Protein AF-A0A2G9P552-F1 (afdb_monomer)

InterPro domains:
  IPR001737 Ribosomal RNA adenine methyltransferase KsgA/Erm [PTHR11727] (7-112)
  IPR023165 rRNA adenine dimethylase-like, C-terminal [G3DSA:1.10.8.100] (38-127)
  IPR029063 S-adenosyl-L-methionine-dependent methyltransferase superfamily [SSF53335] (21-120)

Solvent-accessible surface area (backbone atoms only — not comparable to full-atom values): 8942 Å² total; per-residue (Å²): 136,79,80,88,62,45,63,40,82,76,49,71,58,78,79,85,58,93,84,58,96,66,80,44,73,46,68,50,74,48,86,62,96,68,70,86,50,95,61,60,66,70,56,50,49,50,54,53,52,31,22,48,71,38,59,93,41,38,24,50,69,14,45,27,52,55,42,63,81,92,51,17,72,58,55,39,53,50,31,31,59,68,26,72,46,70,64,73,43,32,40,83,72,58,48,70,65,49,53,30,33,39,44,52,32,48,46,65,46,32,78,76,40,61,63,50,70,74,52,52,55,68,56,57,54,49,55,50,50,45,73,76,40,70,87,71,73,72,89,81,84,85,87,86,79,88,134

Structure (mmCIF, N/CA/C/O backbone):
data_AF-A0A2G9P552-F1
#
_entry.id   AF-A0A2G9P552-F1
#
loop_
_atom_site.group_PDB
_atom_site.id
_atom_site.type_symbol
_atom_site.label_atom_id
_atom_site.label_alt_id
_atom_site.label_comp_id
_atom_site.label_asym_id
_atom_site.label_entity_id
_atom_site.label_seq_id
_atom_site.pdbx_PDB_ins_code
_atom_site.Cartn_x
_atom_site.Cartn_y
_atom_site.Cartn_z
_atom_site.occupancy
_atom_site.B_iso_or_equiv
_atom_site.auth_seq_id
_atom_site.auth_comp_id
_atom_site.auth_asym_id
_atom_site.auth_atom_id
_atom_site.pdbx_PDB_model_num
ATOM 1 N N . MET A 1 1 ? 10.946 -18.567 -22.896 1.00 37.31 1 MET A N 1
ATOM 2 C CA . MET A 1 1 ? 11.625 -17.256 -22.834 1.00 37.31 1 MET A CA 1
ATOM 3 C C . MET A 1 1 ? 10.674 -16.313 -22.133 1.00 37.31 1 MET A C 1
ATOM 5 O O . MET A 1 1 ? 9.595 -16.072 -22.654 1.00 37.31 1 MET A O 1
ATOM 9 N N . GLU A 1 2 ? 11.000 -15.913 -20.911 1.00 41.00 2 GLU A N 1
ATOM 10 C CA . GLU A 1 2 ? 10.077 -15.204 -20.024 1.00 41.00 2 GLU A CA 1
ATOM 11 C C . GLU A 1 2 ? 10.368 -13.699 -20.089 1.00 41.00 2 GLU A C 1
ATOM 13 O O . GLU A 1 2 ? 11.463 -13.256 -19.744 1.00 41.00 2 GLU A O 1
ATOM 18 N N . ASN A 1 3 ? 9.414 -12.907 -20.590 1.00 44.31 3 ASN A N 1
ATOM 19 C CA . ASN A 1 3 ? 9.564 -11.454 -20.696 1.00 44.31 3 ASN A CA 1
ATOM 20 C C . ASN A 1 3 ? 9.470 -10.814 -19.299 1.00 44.31 3 ASN A C 1
ATOM 22 O O . ASN A 1 3 ? 8.410 -10.351 -18.882 1.00 44.31 3 ASN A O 1
ATOM 26 N N . SER A 1 4 ? 10.594 -10.754 -18.580 1.00 55.94 4 SER A N 1
ATOM 27 C CA . SER A 1 4 ? 10.681 -10.230 -17.203 1.00 55.94 4 SER A CA 1
ATOM 28 C C . SER A 1 4 ? 10.296 -8.751 -17.033 1.00 55.94 4 SER A C 1
ATOM 30 O O . SER A 1 4 ? 10.104 -8.286 -15.903 1.00 55.94 4 SER A O 1
ATOM 32 N N . HIS A 1 5 ? 10.163 -7.997 -18.129 1.00 61.09 5 HIS A N 1
ATOM 33 C CA . HIS A 1 5 ? 9.914 -6.556 -18.123 1.00 61.09 5 HIS A CA 1
ATOM 34 C C . HIS A 1 5 ? 8.592 -6.209 -18.818 1.00 61.09 5 HIS A C 1
ATOM 36 O O . HIS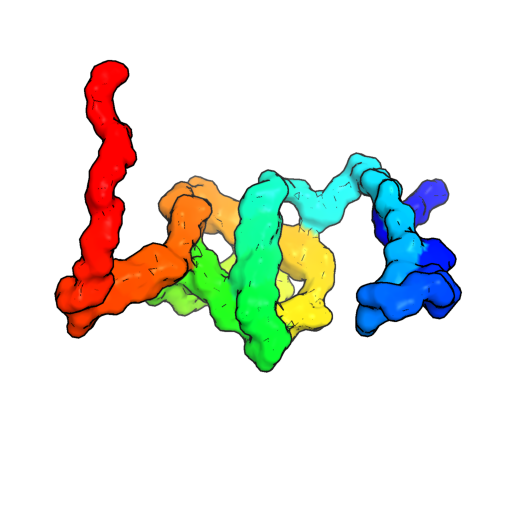 A 1 5 ? 8.545 -5.998 -20.023 1.00 61.09 5 HIS A O 1
ATOM 42 N N . SER A 1 6 ? 7.521 -6.092 -18.029 1.00 80.12 6 SER A N 1
ATOM 43 C CA . SER A 1 6 ? 6.210 -5.588 -18.478 1.00 80.12 6 SER A CA 1
ATOM 44 C C . SER A 1 6 ? 6.171 -4.079 -18.723 1.00 80.12 6 SER A C 1
ATOM 46 O O . SER A 1 6 ? 5.195 -3.562 -19.256 1.00 80.12 6 SER A O 1
ATOM 48 N N . VAL A 1 7 ? 7.204 -3.364 -18.276 1.00 88.12 7 VAL A N 1
ATOM 49 C CA . VAL A 1 7 ? 7.387 -1.924 -18.457 1.00 88.12 7 VAL A CA 1
ATOM 50 C C . VAL A 1 7 ? 8.827 -1.714 -18.898 1.00 88.12 7 VAL A C 1
ATOM 52 O O . VAL A 1 7 ? 9.748 -2.155 -18.207 1.00 88.12 7 VAL A O 1
ATOM 55 N N . GLN A 1 8 ? 9.019 -1.067 -20.041 1.00 89.62 8 GLN A N 1
ATOM 56 C CA . GLN A 1 8 ? 10.330 -0.796 -20.623 1.00 89.62 8 GLN A CA 1
ATOM 57 C C . GLN A 1 8 ? 10.418 0.677 -21.017 1.00 89.62 8 GLN A C 1
ATOM 59 O O . GLN A 1 8 ? 9.664 1.152 -21.863 1.00 89.62 8 GLN A O 1
ATOM 64 N N . TYR A 1 9 ? 11.351 1.405 -20.408 1.00 90.81 9 TYR A N 1
ATOM 65 C CA . TYR A 1 9 ? 11.755 2.721 -20.894 1.00 90.81 9 TYR A CA 1
ATOM 66 C C . TYR A 1 9 ? 12.484 2.550 -22.233 1.00 90.81 9 TYR A C 1
ATOM 68 O O . TYR A 1 9 ? 13.389 1.721 -22.331 1.00 90.81 9 TYR A O 1
ATOM 76 N N . GLN A 1 10 ? 12.076 3.308 -23.251 1.00 89.38 10 GLN A N 1
ATOM 77 C CA . GLN A 1 10 ? 12.648 3.232 -24.598 1.00 89.38 10 GLN A CA 1
ATOM 78 C C . GLN A 1 10 ? 13.605 4.394 -24.875 1.00 89.38 10 GLN A C 1
ATOM 80 O O . GLN A 1 10 ? 14.733 4.168 -25.305 1.00 89.38 10 GLN A O 1
ATOM 85 N N . ALA A 1 11 ? 13.167 5.631 -24.624 1.00 88.44 11 ALA A N 1
ATOM 86 C CA . ALA A 1 11 ? 13.954 6.842 -24.850 1.00 88.44 11 ALA A CA 1
ATOM 87 C C . ALA A 1 11 ? 13.381 8.032 -24.067 1.00 88.44 11 ALA A C 1
ATOM 89 O O . ALA A 1 11 ? 12.188 8.056 -23.762 1.00 88.44 11 ALA A O 1
ATOM 90 N N . THR A 1 12 ? 14.206 9.052 -23.830 1.00 89.00 12 THR A N 1
ATOM 91 C CA . THR A 1 12 ? 13.756 10.401 -23.465 1.00 89.00 12 THR A CA 1
ATOM 92 C C . THR A 1 12 ? 13.896 11.299 -24.688 1.00 89.00 12 THR A C 1
ATOM 94 O O . THR A 1 12 ? 14.924 11.291 -25.365 1.00 89.00 12 THR A O 1
ATOM 97 N N . ILE A 1 13 ? 12.852 12.070 -24.968 1.00 85.88 13 ILE A N 1
ATOM 98 C CA . ILE A 1 13 ? 12.797 13.082 -26.015 1.00 85.88 13 ILE A CA 1
ATOM 99 C C . ILE A 1 13 ? 13.109 14.429 -25.352 1.00 85.88 13 ILE A C 1
ATOM 101 O O . ILE A 1 13 ? 12.229 15.045 -24.753 1.00 85.88 13 ILE A O 1
ATOM 105 N N . SER A 1 14 ? 14.364 14.871 -25.458 1.00 71.94 14 SER A N 1
ATOM 106 C CA . SER A 1 14 ? 14.843 16.147 -24.888 1.00 71.94 14 SER A CA 1
ATOM 107 C C . SER A 1 14 ? 14.995 17.275 -25.924 1.00 71.94 14 SER A C 1
ATOM 109 O O . SER A 1 14 ? 15.534 18.333 -25.607 1.00 71.94 14 SER A O 1
ATOM 111 N N . GLU A 1 15 ? 14.552 17.094 -27.176 1.00 65.56 15 GLU A N 1
ATOM 112 C CA . GLU A 1 15 ? 14.709 18.128 -28.210 1.00 65.56 15 GLU A CA 1
ATOM 113 C C . GLU A 1 15 ? 13.503 19.077 -28.348 1.00 65.56 15 GLU A C 1
ATOM 115 O O . GLU A 1 15 ? 12.423 18.706 -28.801 1.00 65.56 15 GLU A O 1
ATOM 120 N N . LYS A 1 16 ? 13.776 20.361 -28.079 1.00 56.56 16 LYS A N 1
ATOM 121 C CA . LYS A 1 16 ? 13.186 21.539 -28.749 1.00 56.56 16 LYS A CA 1
ATOM 122 C C . LYS A 1 16 ? 11.665 21.747 -28.663 1.00 56.56 16 LYS A C 1
ATOM 124 O O . LYS A 1 16 ? 11.103 22.412 -29.531 1.00 56.56 16 LYS A O 1
ATOM 129 N N . ASN A 1 17 ? 10.999 21.327 -27.588 1.00 53.25 17 ASN A N 1
ATOM 130 C CA . ASN A 1 17 ? 9.696 21.912 -27.251 1.00 53.25 17 ASN A CA 1
ATOM 131 C C . ASN A 1 17 ? 9.887 23.144 -26.348 1.00 53.25 17 ASN A C 1
ATOM 133 O O . ASN A 1 17 ? 9.957 23.023 -25.128 1.00 53.25 17 ASN A O 1
ATOM 137 N N . SER A 1 18 ? 9.968 24.335 -26.950 1.00 58.81 18 SER A N 1
ATOM 138 C CA . SER A 1 18 ? 10.250 25.621 -26.279 1.00 58.81 18 SER A CA 1
ATOM 139 C C . SER A 1 18 ? 9.229 26.060 -25.218 1.00 58.81 18 SER A C 1
ATOM 141 O O . SER A 1 18 ? 9.406 27.110 -24.603 1.00 58.81 18 SER A O 1
ATOM 143 N N . HIS A 1 19 ? 8.163 25.284 -25.004 1.00 72.88 19 HIS A N 1
ATOM 144 C CA . HIS A 1 19 ? 7.086 25.578 -24.057 1.00 72.88 19 HIS A CA 1
ATOM 145 C C . HIS A 1 19 ? 6.979 24.573 -22.900 1.00 72.88 19 HIS A C 1
ATOM 147 O O . HIS A 1 19 ? 6.220 24.821 -21.963 1.00 72.88 19 HIS A O 1
ATOM 153 N N . LEU A 1 20 ? 7.721 23.458 -22.927 1.00 77.88 20 LEU A N 1
ATOM 154 C CA . LEU A 1 20 ? 7.700 22.459 -21.855 1.00 77.88 20 LEU A CA 1
ATOM 155 C C . LEU A 1 20 ? 8.891 22.651 -20.910 1.00 77.88 20 LEU A C 1
ATOM 157 O O . LEU A 1 20 ? 10.041 22.643 -21.330 1.00 77.88 20 LEU A O 1
ATOM 161 N N . GLN A 1 21 ? 8.608 22.776 -19.612 1.00 86.25 21 GLN A N 1
ATOM 162 C CA . GLN A 1 21 ? 9.624 22.876 -18.551 1.00 86.25 21 GLN A CA 1
ATOM 163 C C . GLN A 1 21 ? 10.110 21.499 -18.049 1.00 86.25 21 GLN A C 1
ATOM 165 O O . GLN A 1 21 ? 10.714 21.411 -16.982 1.00 86.25 21 GLN A O 1
ATOM 170 N N . VAL A 1 22 ? 9.795 20.415 -18.768 1.00 87.75 22 VAL A N 1
ATOM 171 C CA . VAL A 1 22 ? 10.060 19.023 -18.369 1.00 87.75 22 VAL A CA 1
ATOM 172 C C . VAL A 1 22 ? 10.432 18.160 -19.577 1.00 87.75 22 VAL A C 1
ATOM 174 O O . VAL A 1 22 ? 9.889 18.350 -20.666 1.00 87.75 22 VAL A O 1
ATOM 177 N N . ASP A 1 23 ? 11.315 17.185 -19.362 1.00 88.62 23 ASP A N 1
ATOM 178 C CA . ASP A 1 23 ? 11.618 16.121 -20.325 1.00 88.62 23 ASP A CA 1
ATOM 179 C C . ASP A 1 23 ? 10.440 15.146 -20.505 1.00 88.62 23 ASP A C 1
ATOM 181 O O . ASP A 1 23 ? 9.640 14.927 -19.590 1.00 88.62 23 ASP A O 1
ATOM 185 N N . VAL A 1 24 ? 10.362 14.501 -21.675 1.00 88.94 24 VAL A N 1
ATOM 186 C CA . VAL A 1 24 ? 9.323 13.509 -22.005 1.00 88.94 24 VAL A CA 1
ATOM 187 C C . VAL A 1 24 ? 9.950 12.134 -22.224 1.00 88.94 24 VAL A C 1
ATOM 189 O O . VAL A 1 24 ? 10.827 11.986 -23.068 1.00 88.94 24 VAL A O 1
ATOM 192 N N . ALA A 1 25 ? 9.471 11.106 -21.519 1.00 91.50 25 ALA A N 1
ATOM 193 C CA . ALA A 1 25 ? 9.931 9.725 -21.684 1.00 91.50 25 ALA A CA 1
ATOM 194 C C . ALA A 1 25 ? 8.922 8.865 -22.463 1.00 91.50 25 ALA A C 1
ATOM 196 O O . ALA A 1 25 ? 7.730 8.851 -22.153 1.00 91.50 25 ALA A O 1
ATOM 197 N N . VAL A 1 26 ? 9.415 8.088 -23.428 1.00 93.38 26 VAL A N 1
ATOM 198 C CA . VAL A 1 26 ? 8.666 7.034 -24.121 1.00 93.38 26 VAL A CA 1
ATOM 199 C C . VAL A 1 26 ? 8.824 5.730 -23.341 1.00 93.38 26 VAL A C 1
ATOM 201 O O . VAL A 1 26 ? 9.940 5.252 -23.120 1.00 93.38 26 VAL A O 1
ATOM 204 N N . VAL A 1 27 ? 7.699 5.146 -22.926 1.00 95.12 27 VAL A N 1
ATOM 205 C CA . VAL A 1 27 ? 7.650 3.907 -22.140 1.00 95.12 27 VAL A CA 1
ATOM 206 C C . VAL A 1 27 ? 6.694 2.924 -22.806 1.00 95.12 27 VAL A C 1
ATOM 208 O O . VAL A 1 27 ? 5.533 3.247 -23.051 1.00 95.12 27 VAL A O 1
ATOM 211 N N . HIS A 1 28 ? 7.176 1.715 -23.078 1.00 94.56 28 HIS A N 1
ATOM 212 C CA . HIS A 1 28 ? 6.373 0.619 -23.603 1.00 94.56 28 HIS A CA 1
ATOM 213 C C . HIS A 1 28 ? 5.849 -0.259 -22.465 1.00 94.56 28 HIS A C 1
ATOM 215 O O . HIS A 1 28 ? 6.586 -0.597 -21.534 1.00 94.56 28 HIS A O 1
ATOM 221 N N . PHE A 1 29 ? 4.579 -0.648 -22.561 1.00 94.50 29 PHE A N 1
ATOM 222 C CA . PHE A 1 29 ? 3.904 -1.512 -21.600 1.00 94.50 29 PHE A CA 1
ATOM 223 C C . PHE A 1 29 ? 3.432 -2.780 -22.309 1.00 94.50 29 PHE A C 1
ATOM 225 O O . PHE A 1 29 ? 2.568 -2.722 -23.182 1.00 94.50 29 PHE A O 1
ATOM 232 N N . THR A 1 30 ? 3.971 -3.928 -21.908 1.00 94.50 30 THR A N 1
ATOM 233 C CA . THR A 1 30 ? 3.495 -5.244 -22.348 1.00 94.50 30 THR A CA 1
ATOM 234 C C . THR A 1 30 ? 2.729 -5.881 -21.187 1.00 94.50 30 THR A C 1
ATOM 236 O O . THR A 1 30 ? 3.330 -6.108 -20.131 1.00 94.50 30 THR A O 1
ATOM 239 N N . PRO A 1 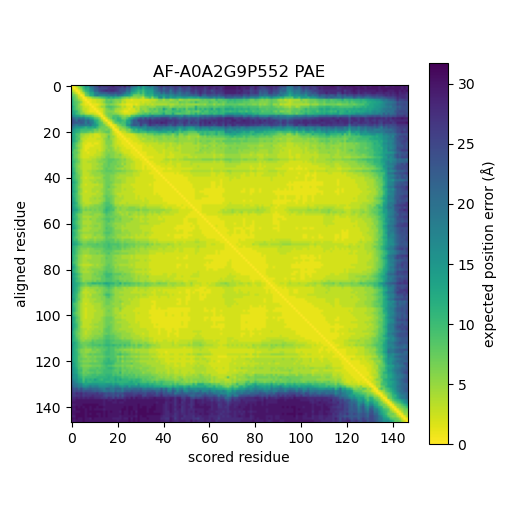31 ? 1.420 -6.166 -21.329 1.00 93.56 31 PRO A N 1
ATOM 240 C CA . PRO A 1 31 ? 0.663 -6.880 -20.307 1.00 93.56 31 PRO A CA 1
ATOM 241 C C . PRO A 1 31 ? 1.331 -8.210 -19.945 1.00 93.56 31 PRO A C 1
ATOM 243 O O . PRO A 1 31 ? 1.792 -8.945 -20.818 1.00 93.56 31 PRO A O 1
ATOM 246 N N . LEU A 1 32 ? 1.389 -8.521 -18.650 1.00 91.62 32 LEU A N 1
ATOM 247 C CA . LEU A 1 32 ? 1.870 -9.821 -18.187 1.00 91.62 32 LEU A CA 1
ATOM 248 C C . LEU A 1 32 ? 0.819 -10.898 -18.461 1.00 91.62 32 LEU A C 1
ATOM 250 O O . LEU A 1 32 ? -0.370 -10.653 -18.275 1.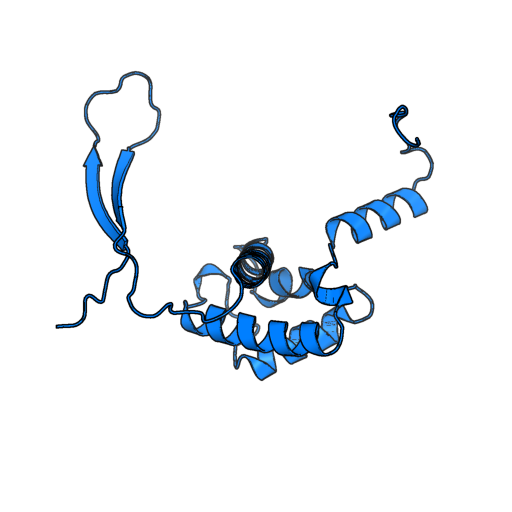00 91.62 32 LEU A O 1
ATOM 254 N N . ILE A 1 33 ? 1.275 -12.103 -18.813 1.00 92.81 33 ILE A N 1
ATOM 255 C CA . ILE A 1 33 ? 0.410 -13.286 -18.948 1.00 92.81 33 ILE A CA 1
ATOM 256 C C . ILE A 1 33 ? -0.233 -13.632 -17.595 1.00 92.81 33 ILE A C 1
ATOM 258 O O . ILE A 1 33 ? -1.425 -13.916 -17.538 1.00 92.81 33 ILE A O 1
ATOM 262 N N . GLN A 1 34 ? 0.539 -13.547 -16.504 1.00 92.38 34 GLN A N 1
ATOM 263 C CA . GLN A 1 34 ? 0.048 -13.679 -15.131 1.00 92.38 34 GLN A CA 1
ATOM 264 C C . GLN A 1 34 ? 0.335 -12.386 -14.343 1.00 92.38 34 GLN A C 1
ATOM 266 O O . GLN A 1 34 ? 1.479 -11.914 -14.335 1.00 92.38 34 GLN A O 1
ATOM 271 N N . PRO A 1 35 ? -0.663 -11.774 -13.679 1.00 93.88 35 PRO A N 1
ATOM 272 C CA . PRO A 1 35 ? -0.446 -10.577 -12.877 1.00 93.88 35 PRO A CA 1
ATOM 273 C C . PRO A 1 35 ? 0.374 -10.896 -11.620 1.00 93.88 35 PRO A C 1
ATOM 275 O O . PRO A 1 35 ? 0.194 -11.921 -10.974 1.00 93.88 35 PRO A O 1
ATOM 278 N N . LYS A 1 36 ? 1.250 -9.971 -11.207 1.00 94.38 36 LYS A N 1
ATOM 279 C CA . LYS A 1 36 ? 2.074 -10.134 -9.988 1.00 94.38 36 LYS A CA 1
ATOM 280 C C . LYS A 1 36 ? 1.270 -10.040 -8.681 1.00 94.38 36 LYS A C 1
ATOM 282 O O . LYS A 1 36 ? 1.797 -10.374 -7.622 1.00 94.38 36 LYS A O 1
ATOM 287 N N . ILE A 1 37 ? 0.032 -9.545 -8.751 1.00 96.19 37 ILE A N 1
ATOM 288 C CA . ILE A 1 37 ? -0.907 -9.421 -7.633 1.00 96.19 37 ILE A CA 1
ATOM 289 C C . ILE A 1 37 ? -2.286 -9.871 -8.124 1.00 96.19 37 ILE A C 1
ATOM 291 O O . ILE A 1 37 ? -2.912 -9.183 -8.927 1.00 96.19 37 ILE A O 1
ATOM 295 N N . GLU A 1 38 ? -2.757 -11.013 -7.633 1.00 95.62 38 GLU A N 1
ATOM 296 C CA . GLU A 1 38 ? -4.059 -11.602 -7.976 1.00 95.62 38 GLU A CA 1
ATOM 297 C C . GLU A 1 38 ? -5.146 -11.097 -7.011 1.00 95.62 38 GLU A C 1
ATOM 299 O O . GLU A 1 38 ? -5.733 -11.847 -6.237 1.00 95.62 38 GLU A O 1
ATOM 304 N N . GLN A 1 39 ? -5.372 -9.780 -7.008 1.00 97.06 39 GLN A N 1
ATOM 305 C CA . GLN A 1 39 ? -6.397 -9.118 -6.191 1.00 97.06 39 GLN A CA 1
ATOM 306 C C . GLN A 1 39 ? -7.163 -8.074 -7.020 1.00 97.06 39 GLN A C 1
ATOM 308 O O . GLN A 1 39 ? -6.609 -7.543 -7.987 1.00 97.06 39 GLN A O 1
ATOM 313 N N . PRO A 1 40 ? -8.418 -7.732 -6.660 1.00 97.00 40 PRO A N 1
ATOM 314 C CA . PRO A 1 40 ? -9.194 -6.723 -7.376 1.00 97.00 40 PRO A CA 1
ATOM 315 C C . PRO A 1 40 ? -8.448 -5.388 -7.456 1.00 97.00 40 PRO A C 1
ATOM 317 O O . PRO A 1 40 ? -7.950 -4.898 -6.441 1.00 97.00 40 PRO A O 1
ATOM 320 N N . PHE A 1 41 ? -8.418 -4.759 -8.637 1.00 96.56 41 PHE A N 1
ATOM 321 C CA . PHE A 1 41 ? -7.637 -3.534 -8.868 1.00 96.56 41 PHE A CA 1
ATOM 322 C C . PHE A 1 41 ? -7.909 -2.443 -7.823 1.00 96.56 41 PHE A C 1
ATOM 324 O O . PHE A 1 41 ? -6.971 -1.825 -7.335 1.00 96.56 41 PHE A O 1
ATOM 331 N N . LYS A 1 42 ? -9.171 -2.250 -7.413 1.00 97.56 42 LYS A N 1
ATOM 332 C CA . LYS A 1 42 ? -9.543 -1.248 -6.400 1.00 97.56 42 LYS A CA 1
ATOM 333 C C . LYS A 1 42 ? -8.989 -1.537 -5.001 1.00 97.56 42 LYS A C 1
ATOM 335 O O . LYS A 1 42 ? -8.716 -0.595 -4.264 1.00 97.56 42 LYS A O 1
ATOM 340 N N . LEU A 1 43 ? -8.760 -2.803 -4.651 1.00 97.69 43 LEU A N 1
ATOM 341 C CA . LEU A 1 43 ? -8.074 -3.179 -3.414 1.00 97.69 43 LEU A CA 1
ATOM 342 C C . LEU A 1 43 ? -6.580 -2.859 -3.512 1.00 97.69 43 LEU A C 1
ATOM 344 O O . LEU A 1 43 ? -6.043 -2.198 -2.625 1.00 97.69 43 LEU A O 1
ATOM 348 N N . VAL A 1 44 ? -5.935 -3.252 -4.614 1.00 98.06 44 VAL A N 1
ATOM 349 C CA . VAL A 1 44 ? -4.510 -2.964 -4.857 1.00 98.06 44 VAL A CA 1
ATOM 350 C C . VAL A 1 44 ? -4.255 -1.454 -4.882 1.00 98.06 44 VAL A C 1
ATOM 352 O O . VAL A 1 44 ? -3.357 -0.968 -4.199 1.00 98.06 44 VAL A O 1
ATOM 355 N N . GLU A 1 45 ? -5.088 -0.701 -5.600 1.00 98.12 45 GLU A N 1
ATOM 356 C CA . GLU A 1 45 ? -5.063 0.761 -5.657 1.00 98.12 45 GLU A CA 1
ATOM 357 C C . GLU A 1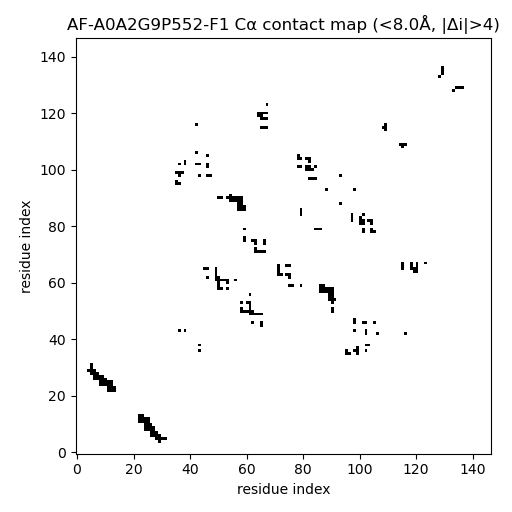 45 ? -5.187 1.378 -4.257 1.00 98.12 45 GLU A C 1
ATOM 359 O O . GLU A 1 45 ? -4.333 2.181 -3.878 1.00 98.12 45 GLU A O 1
ATOM 364 N N . LYS A 1 46 ? -6.182 0.963 -3.455 1.00 97.69 46 LYS A N 1
ATOM 365 C CA . LYS A 1 46 ? -6.394 1.475 -2.090 1.00 97.69 46 LYS A CA 1
ATOM 366 C C . LYS A 1 46 ? -5.183 1.214 -1.184 1.00 97.69 46 LYS A C 1
ATOM 368 O O . LYS A 1 46 ? -4.714 2.134 -0.514 1.00 97.69 46 LYS A O 1
ATOM 373 N N . VAL A 1 47 ? -4.646 -0.010 -1.181 1.00 97.94 47 VAL A N 1
ATOM 374 C CA . VAL A 1 47 ? -3.480 -0.384 -0.357 1.00 97.94 47 VAL A CA 1
ATOM 375 C C . VAL A 1 47 ? -2.235 0.404 -0.774 1.00 97.94 47 VAL A C 1
ATOM 377 O O . VAL A 1 47 ? -1.576 1.003 0.078 1.00 97.94 47 VAL A O 1
ATOM 380 N N . VAL A 1 48 ? -1.929 0.459 -2.074 1.00 97.56 48 VAL A N 1
ATOM 381 C CA . VAL A 1 48 ? -0.758 1.179 -2.601 1.00 97.56 48 VAL A CA 1
ATOM 382 C C . VAL A 1 48 ? -0.862 2.680 -2.306 1.00 97.56 48 VAL A C 1
ATOM 384 O O . VAL A 1 48 ? 0.095 3.259 -1.787 1.00 97.56 48 VAL A O 1
ATOM 387 N N . GLN A 1 49 ? -2.014 3.311 -2.561 1.00 97.00 49 GLN A N 1
ATOM 388 C CA . GLN A 1 49 ? -2.222 4.738 -2.284 1.00 97.00 49 GLN A CA 1
ATOM 389 C C . GLN A 1 49 ? -2.058 5.069 -0.792 1.00 97.00 49 GLN A C 1
ATOM 391 O O . GLN A 1 49 ? -1.322 6.002 -0.459 1.00 97.00 49 GLN A O 1
ATOM 396 N N . SER A 1 50 ? -2.670 4.292 0.110 1.00 96.81 50 SER A N 1
ATOM 397 C CA . SER A 1 50 ? -2.529 4.494 1.560 1.00 96.81 50 SER A CA 1
ATOM 398 C C . SER A 1 50 ? -1.079 4.358 2.021 1.00 96.81 50 SER A C 1
ATOM 400 O O . SER A 1 50 ? -0.569 5.234 2.717 1.00 96.81 50 SER A O 1
ATOM 402 N N . VAL A 1 51 ? -0.363 3.317 1.583 1.00 97.19 51 VAL A N 1
ATOM 403 C CA . VAL A 1 51 ? 1.049 3.111 1.948 1.00 97.19 51 VAL A CA 1
ATOM 404 C C . VAL A 1 51 ? 1.938 4.261 1.453 1.00 97.19 51 VAL A C 1
ATOM 406 O O . VAL A 1 51 ? 2.774 4.758 2.211 1.00 97.19 51 VAL A O 1
ATOM 409 N N . PHE A 1 52 ? 1.743 4.747 0.223 1.00 97.44 52 PHE A N 1
ATOM 410 C CA . PHE A 1 52 ? 2.535 5.854 -0.330 1.00 97.44 52 PHE A CA 1
ATOM 411 C C . PHE A 1 52 ? 2.137 7.256 0.169 1.00 97.44 52 PHE A C 1
ATOM 413 O O . PHE A 1 52 ? 2.902 8.201 -0.050 1.00 97.44 52 PHE A O 1
ATOM 420 N N . GLN A 1 53 ? 1.029 7.403 0.910 1.00 95.50 53 GLN A N 1
ATOM 421 C CA . GLN A 1 53 ? 0.551 8.683 1.461 1.00 95.50 53 GLN A CA 1
ATOM 422 C C . GLN A 1 53 ? 1.622 9.434 2.278 1.00 95.50 53 GLN A C 1
ATOM 424 O O . GLN A 1 53 ? 1.610 10.668 2.313 1.00 95.50 53 GLN A O 1
ATOM 429 N N . TYR A 1 54 ? 2.577 8.718 2.888 1.00 94.44 54 TYR A N 1
ATOM 430 C CA . TYR A 1 54 ? 3.690 9.292 3.650 1.00 94.44 54 TYR A CA 1
ATOM 431 C C . TYR A 1 54 ? 5.066 8.754 3.215 1.00 94.44 54 TYR A C 1
ATOM 433 O O . TYR A 1 54 ? 5.779 8.143 4.008 1.00 94.44 54 TYR A O 1
ATOM 441 N N . ARG A 1 55 ? 5.503 9.047 1.980 1.00 91.25 55 ARG A N 1
ATOM 442 C CA . ARG A 1 55 ? 6.799 8.600 1.401 1.00 91.25 55 ARG A CA 1
ATOM 443 C C . ARG A 1 55 ? 8.039 8.727 2.318 1.00 91.25 55 ARG A C 1
ATOM 445 O O . ARG A 1 55 ? 8.965 7.935 2.190 1.00 91.25 55 ARG A O 1
ATOM 452 N N . ARG A 1 56 ? 8.091 9.713 3.228 1.00 94.88 56 ARG A N 1
ATOM 453 C CA . ARG A 1 56 ? 9.227 9.946 4.157 1.00 94.88 56 ARG A CA 1
ATOM 454 C C . ARG A 1 56 ? 9.100 9.246 5.524 1.00 94.88 56 ARG A C 1
ATOM 456 O O . ARG A 1 56 ? 10.016 9.364 6.338 1.00 94.88 56 ARG A O 1
ATOM 463 N N . LYS A 1 57 ? 7.991 8.557 5.793 1.00 96.44 57 LYS A N 1
ATOM 464 C CA . LYS A 1 57 ? 7.715 7.809 7.031 1.00 96.44 57 LYS A CA 1
ATOM 465 C C . LYS A 1 57 ? 7.868 6.301 6.788 1.00 96.44 57 LYS A C 1
ATOM 467 O O . LYS A 1 57 ? 8.024 5.872 5.649 1.00 96.44 57 LYS A O 1
ATOM 472 N N . HIS A 1 58 ? 7.827 5.506 7.854 1.00 97.25 58 HIS A N 1
ATOM 473 C CA . HIS A 1 58 ? 7.711 4.050 7.746 1.00 97.25 58 HIS A CA 1
ATOM 474 C C . HIS A 1 58 ? 6.327 3.653 7.199 1.00 97.25 58 HIS A C 1
ATOM 476 O O . HIS A 1 58 ? 5.337 4.354 7.432 1.00 97.25 58 HIS A O 1
ATOM 482 N N . CYS A 1 59 ? 6.250 2.529 6.488 1.00 96.00 59 CYS A N 1
ATOM 483 C CA . CYS A 1 59 ? 5.071 2.072 5.755 1.00 96.00 59 CYS A CA 1
ATOM 484 C C . CYS A 1 59 ? 3.835 1.878 6.641 1.00 96.00 59 CYS A C 1
ATOM 486 O O . CYS A 1 59 ? 2.730 2.197 6.201 1.00 96.00 59 CYS A O 1
ATOM 488 N N . HIS A 1 60 ? 4.014 1.457 7.899 1.00 96.75 60 HIS A N 1
ATOM 489 C CA . HIS A 1 60 ? 2.916 1.264 8.846 1.00 96.75 60 HIS A CA 1
ATOM 490 C C . HIS A 1 60 ? 2.087 2.543 9.057 1.00 96.75 60 HIS A C 1
ATOM 492 O O . HIS A 1 60 ? 0.875 2.457 9.221 1.00 96.75 60 HIS A O 1
ATOM 498 N N . HIS A 1 61 ? 2.693 3.738 8.984 1.00 96.62 61 HIS A N 1
ATOM 499 C CA . HIS A 1 61 ? 1.951 4.997 9.105 1.00 96.62 61 HIS A CA 1
ATOM 500 C C . HIS A 1 61 ? 0.958 5.194 7.953 1.00 96.62 61 HIS A C 1
ATOM 502 O O . HIS A 1 61 ? -0.169 5.615 8.192 1.00 96.62 61 HIS A O 1
ATOM 508 N N . GLY A 1 62 ? 1.359 4.883 6.716 1.00 96.44 62 GLY A N 1
ATOM 509 C CA . GLY A 1 62 ? 0.468 4.947 5.556 1.00 96.44 62 GLY A CA 1
ATOM 510 C C . GLY A 1 62 ? -0.566 3.820 5.569 1.00 96.44 62 GLY A C 1
ATOM 511 O O . GLY A 1 62 ? -1.758 4.071 5.424 1.00 96.44 62 GLY A O 1
ATOM 512 N N . LEU A 1 63 ? -0.125 2.588 5.846 1.00 97.12 63 LEU A N 1
ATOM 513 C CA . LEU A 1 63 ? -0.994 1.410 5.950 1.00 97.12 63 LEU A CA 1
ATOM 514 C C . LEU A 1 63 ? -2.103 1.593 7.000 1.00 97.12 63 LEU A C 1
ATOM 516 O O . LEU A 1 63 ? -3.236 1.183 6.773 1.00 97.12 63 LEU A O 1
ATOM 520 N N . SER A 1 64 ? -1.803 2.273 8.112 1.00 96.88 64 SER A N 1
ATOM 521 C CA . SER A 1 64 ? -2.767 2.541 9.185 1.00 96.88 64 SER A CA 1
ATOM 522 C C . SER A 1 64 ? -3.992 3.359 8.759 1.00 96.88 64 SER A C 1
ATOM 524 O O . SER A 1 64 ? -5.034 3.287 9.405 1.00 96.88 64 SER A O 1
ATOM 526 N N . LEU A 1 65 ? -3.911 4.078 7.634 1.00 96.50 65 LEU A N 1
ATOM 527 C CA . LEU A 1 65 ? -5.028 4.829 7.055 1.00 96.50 65 LEU A CA 1
ATOM 528 C C . LEU A 1 65 ? -6.079 3.937 6.373 1.00 96.50 65 LEU A C 1
ATOM 530 O O . LEU A 1 65 ? -7.112 4.441 5.937 1.00 96.50 65 LEU A O 1
ATOM 534 N N . LEU A 1 66 ? -5.833 2.625 6.273 1.00 96.88 66 LEU A N 1
ATOM 535 C CA . LEU A 1 66 ? -6.829 1.635 5.852 1.00 96.88 66 LEU A CA 1
ATOM 536 C C . LEU A 1 66 ? -7.813 1.259 6.967 1.00 96.88 66 LEU A C 1
ATOM 538 O O . LEU A 1 66 ? -8.792 0.574 6.677 1.00 96.88 66 LEU A O 1
ATOM 542 N N . PHE A 1 67 ? -7.558 1.680 8.211 1.00 97.50 67 PHE A N 1
ATOM 543 C CA . PHE A 1 67 ? -8.267 1.195 9.394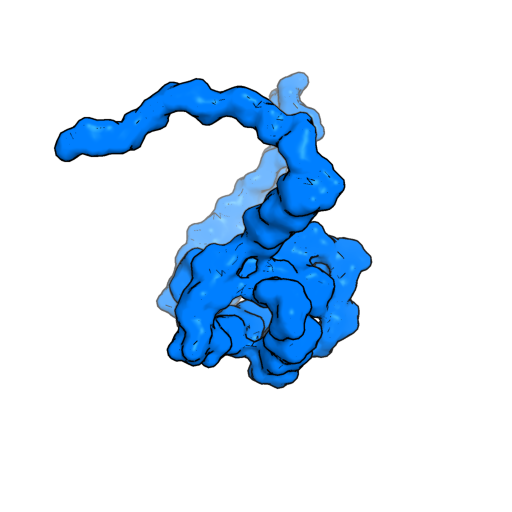 1.00 97.50 67 PHE A CA 1
ATOM 544 C C . PHE A 1 67 ? -8.878 2.341 10.228 1.00 97.50 67 PHE A C 1
ATOM 546 O O . PHE A 1 67 ? -8.190 3.350 10.458 1.00 97.50 67 PHE A O 1
ATOM 553 N N . PRO A 1 68 ? -10.126 2.179 10.718 1.00 96.19 68 PRO A N 1
ATOM 554 C CA . PRO A 1 68 ? -10.746 3.033 11.740 1.00 96.19 68 PRO A CA 1
ATOM 555 C C . PRO A 1 68 ? -9.851 3.256 12.966 1.00 96.19 68 PRO A C 1
ATOM 557 O O . PRO A 1 68 ? -9.059 2.381 13.315 1.00 96.19 68 PRO A O 1
ATOM 560 N N . GLU A 1 69 ? -9.921 4.428 13.609 1.00 93.50 69 GLU A N 1
ATOM 561 C CA . GLU A 1 69 ? -8.984 4.797 14.685 1.00 93.50 69 GLU A CA 1
ATOM 562 C C . GLU A 1 69 ? -8.962 3.867 15.903 1.00 93.50 69 GLU A C 1
ATOM 564 O O . GLU A 1 69 ? -7.887 3.634 16.458 1.00 93.50 69 GLU A O 1
ATOM 569 N N . ASP A 1 70 ? -10.120 3.349 16.304 1.00 92.88 70 ASP A N 1
ATOM 570 C CA . ASP A 1 70 ? -10.312 2.437 17.436 1.00 92.88 70 ASP A CA 1
ATOM 571 C C . ASP A 1 70 ? -9.502 1.142 17.277 1.00 92.88 70 ASP A C 1
ATOM 573 O O . ASP A 1 70 ? -8.854 0.691 18.221 1.00 92.88 70 ASP A O 1
ATOM 577 N N . GLN A 1 71 ? -9.468 0.590 16.063 1.00 95.00 71 GLN A N 1
ATOM 578 C CA . GLN A 1 71 ? -8.801 -0.678 15.744 1.00 95.00 71 GLN A CA 1
ATOM 579 C C . GLN A 1 71 ? -7.473 -0.497 14.990 1.00 95.00 71 GLN A C 1
ATOM 581 O O . GLN A 1 71 ? -6.740 -1.462 14.747 1.00 95.00 71 GLN A O 1
ATOM 586 N N . ARG A 1 72 ? -7.111 0.749 14.648 1.00 95.50 72 ARG A N 1
ATOM 587 C CA . ARG A 1 72 ? -5.985 1.103 13.770 1.00 95.50 72 ARG A CA 1
ATOM 588 C C . ARG A 1 72 ? -4.679 0.417 14.138 1.00 95.50 72 ARG A C 1
ATOM 590 O O . ARG A 1 72 ? -4.012 -0.140 13.266 1.00 95.50 72 ARG A O 1
ATOM 597 N N . LYS A 1 73 ? -4.291 0.466 15.415 1.00 96.12 73 LYS A N 1
ATOM 598 C CA . LYS A 1 73 ? -3.011 -0.085 15.888 1.00 96.12 73 LYS A CA 1
ATOM 599 C C . LYS A 1 73 ? -2.960 -1.608 15.732 1.00 96.12 73 LYS A C 1
ATOM 601 O O . LYS A 1 73 ? -1.954 -2.132 15.258 1.00 96.12 73 LYS A O 1
ATOM 606 N N . GLU A 1 74 ? -4.038 -2.295 16.103 1.00 97.12 74 GLU A N 1
ATOM 607 C CA . GLU A 1 74 ? -4.128 -3.753 16.036 1.00 97.12 74 GLU A CA 1
ATOM 608 C C . GLU A 1 74 ? -4.137 -4.235 14.583 1.00 97.12 74 GLU A C 1
ATOM 610 O O . GLU A 1 74 ? -3.266 -5.011 14.189 1.00 97.12 74 GLU A O 1
ATOM 615 N N . LEU A 1 75 ? -5.058 -3.723 13.759 1.00 97.56 75 LEU A N 1
ATOM 616 C CA . LEU A 1 75 ? -5.220 -4.173 12.375 1.00 97.56 75 LEU A CA 1
ATOM 617 C C . LEU A 1 75 ? -3.995 -3.853 11.506 1.00 97.56 75 LEU A C 1
ATOM 619 O O . LEU A 1 75 ? -3.607 -4.676 10.676 1.00 97.56 75 LEU A O 1
ATOM 623 N N . THR A 1 76 ? -3.309 -2.728 11.746 1.00 97.81 76 THR A N 1
ATOM 624 C CA . THR A 1 76 ? -2.031 -2.422 11.073 1.00 97.81 76 THR A CA 1
ATOM 625 C C . THR A 1 76 ? -0.959 -3.453 11.429 1.00 97.81 76 THR A C 1
ATOM 627 O O . THR A 1 76 ? -0.311 -3.999 10.536 1.00 97.81 76 THR A O 1
ATOM 630 N N . SER A 1 77 ? -0.793 -3.754 12.723 1.00 97.12 77 SER A N 1
ATOM 631 C CA . SER A 1 77 ? 0.181 -4.742 13.209 1.00 97.12 77 SER A CA 1
ATOM 632 C C . SER A 1 77 ? -0.117 -6.139 12.658 1.00 97.12 77 SER A C 1
ATOM 634 O O . SER A 1 77 ? 0.778 -6.822 12.164 1.00 97.12 77 SER A O 1
ATOM 636 N N . LYS A 1 78 ? -1.393 -6.537 12.676 1.00 97.62 78 LYS A N 1
ATOM 637 C CA . LYS A 1 78 ? -1.896 -7.808 12.143 1.00 97.62 78 LYS A CA 1
ATOM 638 C C . LYS A 1 78 ? -1.648 -7.937 10.640 1.00 97.62 78 LYS A C 1
ATOM 640 O O . LYS A 1 78 ? -1.161 -8.970 10.197 1.00 97.62 78 LYS A O 1
ATOM 645 N N . THR A 1 79 ? -1.903 -6.881 9.865 1.00 97.81 79 THR A N 1
ATOM 646 C CA . THR A 1 79 ? -1.674 -6.874 8.407 1.00 97.81 79 THR A CA 1
ATOM 647 C C . THR A 1 79 ? -0.192 -7.020 8.065 1.00 97.81 79 THR A C 1
ATOM 649 O O . THR A 1 79 ? 0.154 -7.806 7.189 1.00 97.81 79 THR A O 1
ATOM 652 N N . LEU A 1 80 ? 0.695 -6.306 8.770 1.00 97.38 80 LEU A N 1
ATOM 653 C CA . LEU A 1 80 ? 2.147 -6.404 8.567 1.00 97.38 80 LEU A CA 1
ATOM 654 C C . LEU A 1 80 ? 2.692 -7.787 8.940 1.00 97.38 80 LEU A C 1
ATOM 656 O O . LEU A 1 80 ? 3.519 -8.330 8.211 1.00 97.38 80 LEU A O 1
ATOM 660 N N . MET A 1 81 ? 2.191 -8.372 10.033 1.00 97.38 81 MET A N 1
ATOM 661 C CA . MET A 1 81 ? 2.535 -9.729 10.459 1.00 97.38 81 MET A CA 1
ATOM 662 C C . MET A 1 81 ? 2.084 -10.779 9.433 1.00 97.38 81 MET A C 1
ATOM 664 O O . MET A 1 81 ? 2.895 -11.604 9.023 1.00 97.38 81 MET A O 1
ATOM 668 N N . LEU A 1 82 ? 0.824 -10.727 8.980 1.00 97.19 8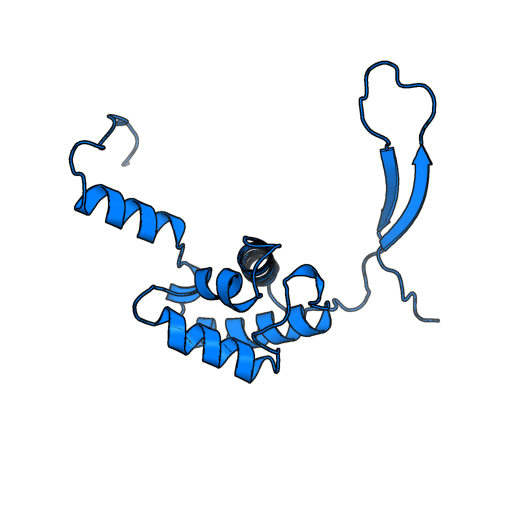2 LEU A N 1
ATOM 669 C CA . LEU A 1 82 ? 0.283 -11.647 7.968 1.00 97.19 82 LEU A CA 1
ATOM 670 C C . LEU A 1 82 ? 1.016 -11.527 6.622 1.00 97.19 82 LEU A C 1
ATOM 672 O O . LEU A 1 82 ? 1.286 -12.533 5.975 1.00 97.19 82 LEU A O 1
ATOM 676 N N . ALA A 1 83 ? 1.384 -10.308 6.219 1.00 97.06 83 ALA A N 1
ATOM 677 C CA . ALA A 1 83 ? 2.144 -10.056 4.996 1.00 97.06 83 ALA A CA 1
ATOM 678 C C . ALA A 1 83 ? 3.654 -10.349 5.122 1.00 97.06 83 ALA A C 1
ATOM 680 O O . ALA A 1 83 ? 4.366 -10.265 4.123 1.00 97.06 83 ALA A O 1
ATOM 681 N N . ASN A 1 84 ? 4.153 -10.648 6.329 1.00 97.06 84 ASN A N 1
ATOM 682 C CA . ASN A 1 84 ? 5.579 -10.764 6.650 1.00 97.06 84 ASN A CA 1
ATOM 683 C C . ASN A 1 84 ? 6.410 -9.550 6.163 1.00 97.06 84 ASN A C 1
ATOM 685 O O . ASN A 1 84 ? 7.445 -9.699 5.511 1.00 97.06 84 ASN A O 1
ATOM 689 N N . VAL A 1 85 ? 5.926 -8.334 6.450 1.00 96.38 85 VAL A N 1
ATOM 690 C CA . VAL A 1 85 ? 6.568 -7.062 6.070 1.00 96.38 85 VAL A CA 1
ATOM 691 C C . VAL A 1 85 ? 7.062 -6.323 7.311 1.00 96.38 85 VAL A C 1
ATOM 693 O O . VAL A 1 85 ? 6.294 -6.038 8.230 1.00 96.38 85 VAL A O 1
ATOM 696 N N . GLU A 1 86 ? 8.341 -5.944 7.321 1.00 94.62 86 GLU A N 1
ATOM 697 C CA . GLU A 1 86 ? 8.926 -5.172 8.418 1.00 94.62 86 GLU A CA 1
ATOM 698 C C . GLU A 1 86 ? 8.311 -3.765 8.533 1.00 94.62 86 GLU A C 1
ATOM 700 O O . GLU A 1 86 ? 8.356 -2.950 7.609 1.00 94.62 86 GLU A O 1
ATOM 705 N N . GLN A 1 87 ? 7.790 -3.446 9.722 1.00 92.44 87 GLN A N 1
ATOM 706 C CA . GLN A 1 87 ? 7.104 -2.181 10.030 1.00 92.44 87 GLN A CA 1
ATOM 707 C C . GLN A 1 87 ? 7.963 -0.910 9.878 1.00 92.44 87 GLN A C 1
ATOM 709 O O . GLN A 1 87 ? 7.420 0.199 9.887 1.00 92.44 87 GLN A O 1
ATOM 714 N N . THR A 1 88 ? 9.286 -1.063 9.803 1.00 93.44 88 THR A N 1
ATOM 715 C CA . THR A 1 88 ? 10.309 -0.013 9.678 1.00 93.44 88 THR A CA 1
ATOM 716 C C . THR A 1 88 ? 10.615 0.361 8.230 1.00 93.44 88 THR A C 1
ATOM 718 O O . THR A 1 88 ? 11.116 1.461 7.999 1.00 93.44 88 THR A O 1
ATOM 721 N N . LEU A 1 89 ? 10.280 -0.491 7.254 1.00 96.25 89 LEU A N 1
ATOM 722 C CA . LEU A 1 89 ? 10.510 -0.202 5.837 1.00 96.25 89 LEU A CA 1
ATOM 723 C C . LEU A 1 89 ? 9.738 1.043 5.403 1.00 96.25 89 LEU A C 1
ATOM 725 O O . LEU A 1 89 ? 8.586 1.255 5.787 1.00 96.25 89 LEU A O 1
ATOM 729 N N . ARG A 1 90 ? 10.355 1.873 4.570 1.00 96.50 90 ARG A N 1
ATOM 730 C CA . ARG A 1 90 ? 9.734 3.030 3.917 1.00 96.50 90 ARG A CA 1
ATOM 731 C C . ARG A 1 90 ? 8.937 2.570 2.691 1.00 96.50 90 ARG A C 1
ATOM 733 O O . ARG A 1 90 ? 9.302 1.576 2.071 1.00 96.50 90 ARG A O 1
ATOM 740 N N . PRO A 1 91 ? 7.909 3.315 2.242 1.00 96.62 91 PRO A N 1
ATOM 741 C CA . PRO A 1 91 ? 7.147 2.970 1.036 1.00 96.62 91 PRO A CA 1
ATOM 742 C C . PRO A 1 91 ? 8.005 2.728 -0.218 1.00 96.62 91 PRO A C 1
ATOM 744 O O . PRO A 1 91 ? 7.660 1.899 -1.049 1.00 96.62 91 PRO A O 1
ATOM 747 N N . THR A 1 92 ? 9.146 3.415 -0.344 1.00 96.19 92 THR A N 1
ATOM 748 C CA . THR A 1 92 ? 10.103 3.255 -1.456 1.00 96.19 92 THR A CA 1
ATOM 749 C C . THR A 1 92 ? 10.969 1.998 -1.385 1.00 96.19 92 THR A C 1
ATOM 751 O O . THR A 1 92 ? 11.609 1.662 -2.373 1.00 96.19 92 THR A O 1
ATOM 754 N N . GLU A 1 93 ? 11.020 1.332 -0.232 1.00 96.50 93 GLU A N 1
ATOM 755 C CA . GLU A 1 93 ? 11.783 0.096 0.006 1.00 96.50 93 GLU A CA 1
ATOM 756 C C . GLU A 1 93 ? 10.888 -1.150 -0.162 1.00 96.50 93 GLU A C 1
ATOM 758 O O . GLU A 1 93 ? 11.362 -2.285 -0.127 1.00 96.50 93 GLU A O 1
ATOM 763 N N . LEU A 1 94 ? 9.578 -0.957 -0.366 1.00 96.69 94 LEU A N 1
ATOM 764 C CA . LEU A 1 94 ? 8.630 -2.044 -0.576 1.00 96.69 94 LEU A CA 1
ATOM 765 C C . LEU A 1 94 ? 8.662 -2.553 -2.020 1.00 96.69 94 LEU A C 1
ATOM 767 O O . LEU A 1 94 ? 8.534 -1.797 -2.983 1.00 96.69 94 LEU A O 1
ATOM 771 N N . THR A 1 95 ? 8.780 -3.871 -2.161 1.00 96.62 95 THR A N 1
ATOM 772 C CA . THR A 1 95 ? 8.773 -4.559 -3.454 1.00 96.62 95 THR A CA 1
ATOM 773 C C . THR A 1 95 ? 7.346 -4.884 -3.907 1.00 96.62 95 THR A C 1
ATOM 775 O O . THR A 1 95 ? 6.410 -4.900 -3.106 1.00 96.62 95 THR A O 1
ATOM 778 N N . ILE A 1 96 ? 7.167 -5.245 -5.184 1.00 95.62 96 ILE A N 1
ATOM 779 C CA . ILE A 1 96 ? 5.880 -5.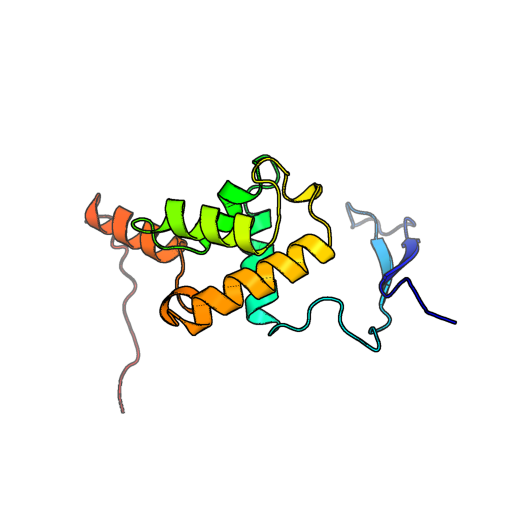768 -5.684 1.00 95.62 96 ILE A CA 1
ATOM 780 C C . ILE A 1 96 ? 5.433 -7.015 -4.901 1.00 95.62 96 ILE A C 1
ATOM 782 O O . ILE A 1 96 ? 4.238 -7.194 -4.689 1.00 95.62 96 ILE A O 1
ATOM 786 N N . LYS A 1 97 ? 6.374 -7.836 -4.408 1.00 96.31 97 LYS A N 1
ATOM 787 C CA . LYS A 1 97 ? 6.062 -8.966 -3.523 1.00 96.31 97 LYS A CA 1
ATOM 788 C C . LYS A 1 97 ? 5.449 -8.481 -2.204 1.00 96.31 97 LYS A C 1
ATOM 790 O O . LYS A 1 97 ? 4.408 -8.989 -1.813 1.00 96.31 97 LYS A O 1
ATOM 795 N N . HIS A 1 98 ? 6.025 -7.459 -1.565 1.00 97.88 98 HIS A N 1
ATOM 796 C CA . HIS A 1 98 ? 5.452 -6.894 -0.336 1.00 97.88 98 HIS A CA 1
ATOM 797 C C . HIS A 1 98 ? 4.042 -6.344 -0.587 1.00 97.88 98 HIS A C 1
ATOM 799 O O . HIS A 1 98 ? 3.149 -6.577 0.218 1.00 97.88 98 HIS A O 1
ATOM 805 N N . PHE A 1 99 ? 3.803 -5.676 -1.722 1.00 98.00 99 PHE A N 1
ATOM 806 C CA . PHE A 1 99 ? 2.456 -5.216 -2.075 1.00 98.00 99 PHE A CA 1
ATOM 807 C C . PHE A 1 99 ? 1.478 -6.357 -2.359 1.00 98.00 99 PHE A C 1
ATOM 809 O O . PHE A 1 99 ? 0.332 -6.260 -1.931 1.00 98.00 99 PHE A O 1
ATOM 816 N N . ARG A 1 100 ? 1.909 -7.444 -3.010 1.00 97.94 100 ARG A N 1
ATOM 817 C CA . ARG A 1 100 ? 1.101 -8.663 -3.168 1.00 97.94 100 ARG A CA 1
ATOM 818 C C . ARG A 1 100 ? 0.663 -9.200 -1.807 1.00 97.94 100 ARG A C 1
ATOM 820 O O . ARG A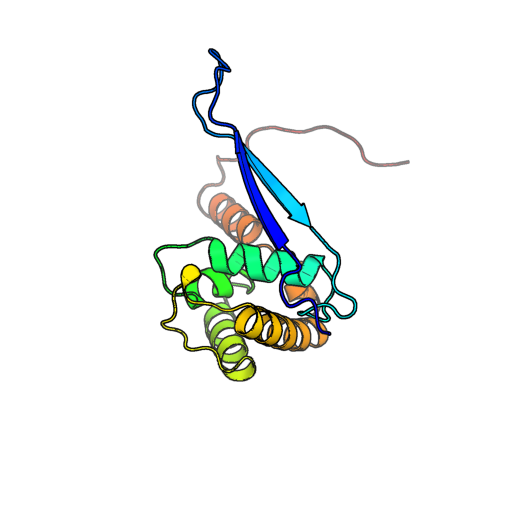 1 100 ? -0.529 -9.372 -1.574 1.00 97.94 100 ARG A O 1
ATOM 827 N N . ASP A 1 101 ? 1.628 -9.408 -0.918 1.00 98.06 101 ASP A N 1
ATOM 828 C CA . ASP A 1 101 ? 1.419 -10.055 0.376 1.00 98.06 101 ASP A CA 1
ATOM 829 C C . ASP A 1 101 ? 0.571 -9.152 1.307 1.00 98.06 101 ASP A C 1
ATOM 831 O O . ASP A 1 101 ? -0.362 -9.631 1.951 1.00 98.06 101 ASP A O 1
ATOM 835 N N . LEU A 1 102 ? 0.774 -7.824 1.269 1.00 98.25 102 LEU A N 1
ATOM 836 C CA . LEU A 1 102 ? -0.088 -6.826 1.928 1.00 98.25 102 LEU A CA 1
ATOM 837 C C . LEU A 1 102 ? -1.521 -6.809 1.377 1.00 98.25 102 LEU A C 1
ATOM 839 O O . LEU A 1 102 ? -2.465 -6.669 2.152 1.00 98.25 102 LEU A O 1
ATOM 843 N N . CYS A 1 103 ? -1.707 -6.936 0.058 1.00 98.38 103 CYS A N 1
ATOM 844 C CA . CYS A 1 103 ? -3.043 -6.971 -0.541 1.00 98.38 103 CYS A CA 1
ATOM 845 C C . CYS A 1 103 ? -3.798 -8.248 -0.153 1.00 98.38 103 CYS A C 1
ATOM 847 O O . CYS A 1 103 ? -4.985 -8.164 0.149 1.00 98.38 103 CYS A O 1
ATOM 849 N N . CYS A 1 104 ? -3.127 -9.403 -0.100 1.00 97.94 104 CYS A N 1
ATOM 850 C CA . CYS A 1 104 ? -3.726 -10.644 0.398 1.00 97.94 104 CYS A CA 1
ATOM 851 C C . CYS A 1 104 ? -4.101 -10.535 1.887 1.00 97.94 104 CYS A C 1
ATOM 853 O O . CYS A 1 104 ? -5.246 -10.800 2.245 1.00 97.94 104 CYS A O 1
ATOM 855 N N . ALA A 1 105 ? -3.191 -10.047 2.738 1.00 98.00 105 ALA A N 1
ATOM 856 C CA . ALA A 1 105 ? -3.463 -9.852 4.163 1.00 98.00 105 ALA A CA 1
ATOM 857 C C . ALA A 1 105 ? -4.620 -8.865 4.422 1.00 98.00 105 ALA A C 1
ATOM 859 O O . ALA A 1 105 ? -5.483 -9.124 5.257 1.00 98.00 105 ALA A O 1
ATOM 860 N N . TYR A 1 106 ? -4.681 -7.747 3.688 1.00 98.12 106 TYR A N 1
ATOM 861 C CA . TYR A 1 106 ? -5.791 -6.794 3.797 1.00 98.12 106 TYR A CA 1
ATOM 862 C C . TYR A 1 106 ? -7.108 -7.369 3.255 1.00 98.12 106 TYR A C 1
ATOM 864 O O . TYR A 1 106 ? -8.166 -7.122 3.839 1.00 98.12 106 TYR A O 1
ATOM 872 N N . ARG A 1 107 ? -7.059 -8.181 2.188 1.00 97.81 107 ARG A N 1
ATOM 873 C CA . ARG A 1 107 ? -8.230 -8.887 1.655 1.00 97.81 107 ARG A CA 1
ATOM 874 C C . ARG A 1 107 ? -8.844 -9.817 2.700 1.00 97.81 107 ARG A C 1
ATOM 876 O O . ARG A 1 107 ? -10.037 -9.715 2.953 1.00 97.81 107 ARG A O 1
ATOM 883 N N . GLU A 1 108 ? -8.025 -10.616 3.383 1.00 97.06 108 GLU A N 1
ATOM 884 C CA . GLU A 1 108 ? -8.471 -11.495 4.473 1.00 97.06 108 GLU A CA 1
ATOM 885 C C . GLU A 1 108 ? -9.106 -10.767 5.668 1.00 97.06 108 GLU A C 1
ATOM 887 O O . GLU A 1 108 ? -9.808 -11.403 6.461 1.00 97.06 108 GLU A O 1
ATOM 892 N N . LEU A 1 109 ? -8.812 -9.477 5.861 1.00 96.81 109 LEU A N 1
ATOM 893 C CA . LEU A 1 109 ? -9.486 -8.644 6.858 1.00 96.81 109 LEU A CA 1
ATOM 894 C C . LEU A 1 109 ? -10.809 -8.104 6.305 1.00 96.81 109 LEU A C 1
ATOM 896 O O . LEU A 1 109 ? -11.815 -8.197 6.997 1.00 96.81 109 LEU A O 1
ATOM 900 N N . CYS A 1 110 ? -10.839 -7.638 5.053 1.00 96.62 110 CYS A N 1
ATOM 901 C CA . CYS A 1 110 ? -12.067 -7.178 4.392 1.00 96.62 110 CYS A CA 1
ATOM 902 C C . CYS A 1 110 ? -13.114 -8.294 4.202 1.00 96.62 110 CYS A C 1
ATOM 904 O O . CYS A 1 110 ? -14.307 -8.020 4.217 1.00 96.62 110 CYS A O 1
ATOM 906 N N . ASP A 1 111 ? -12.690 -9.552 4.043 1.00 96.06 111 ASP A N 1
ATOM 907 C CA . ASP A 1 111 ? -13.605 -10.704 3.977 1.00 96.06 111 ASP A CA 1
ATOM 908 C C . ASP A 1 111 ? -14.225 -11.054 5.346 1.00 96.06 111 ASP A C 1
ATOM 910 O O . ASP A 1 111 ? -15.233 -11.755 5.403 1.00 96.06 111 ASP A O 1
ATOM 914 N N . LYS A 1 112 ? -13.630 -10.578 6.451 1.00 95.62 112 LYS A N 1
ATOM 915 C CA . LYS A 1 112 ? -14.137 -10.752 7.826 1.00 95.62 112 LYS A CA 1
ATOM 916 C C . LYS A 1 112 ? -14.948 -9.542 8.296 1.00 95.62 112 LYS A C 1
ATOM 918 O O . LYS A 1 112 ? -15.923 -9.716 9.018 1.00 95.62 112 LYS A O 1
ATOM 923 N N . ASP A 1 113 ? -14.546 -8.347 7.874 1.00 94.62 113 ASP A N 1
ATOM 924 C CA . ASP A 1 113 ? -15.241 -7.081 8.092 1.00 94.62 113 ASP A CA 1
ATOM 925 C C . ASP A 1 113 ? -15.310 -6.292 6.766 1.00 94.62 113 ASP A C 1
ATOM 927 O O . ASP A 1 113 ? -14.347 -5.607 6.390 1.00 94.62 113 ASP A O 1
ATOM 931 N N . PRO A 1 114 ? -16.442 -6.376 6.040 1.00 92.81 114 PRO A N 1
ATOM 932 C CA . PRO A 1 114 ? -16.638 -5.658 4.784 1.00 92.81 114 PRO A CA 1
ATOM 933 C C . PRO A 1 114 ? -16.566 -4.130 4.909 1.00 92.81 114 PRO A C 1
ATOM 935 O O . PRO A 1 114 ? -16.235 -3.463 3.921 1.00 92.81 114 PRO A O 1
ATOM 938 N N . GLU A 1 115 ? -16.828 -3.552 6.090 1.00 94.12 115 GLU A N 1
ATOM 939 C CA . GLU A 1 115 ? -16.834 -2.095 6.268 1.00 94.12 115 GLU A CA 1
ATOM 940 C C . GLU A 1 115 ? -15.433 -1.493 6.077 1.00 94.12 115 GLU A C 1
ATOM 942 O O . GLU A 1 115 ? -15.304 -0.370 5.570 1.00 94.12 115 GLU A O 1
ATOM 947 N N . LEU A 1 116 ? -14.372 -2.265 6.355 1.00 94.81 116 LEU A N 1
ATOM 948 C CA . LEU A 1 116 ? -12.975 -1.882 6.109 1.00 94.81 116 LEU A CA 1
ATOM 949 C C . LEU A 1 116 ? -12.706 -1.513 4.645 1.00 94.81 116 LEU A C 1
ATOM 951 O O . LEU A 1 116 ? -11.876 -0.636 4.367 1.00 94.81 116 LEU A O 1
ATOM 955 N N . PHE A 1 117 ? -13.397 -2.142 3.688 1.00 95.31 117 PHE A N 1
ATOM 956 C CA . PHE A 1 117 ? -13.208 -1.820 2.275 1.00 95.31 117 PHE A CA 1
ATOM 957 C C . PHE A 1 117 ? -13.859 -0.481 1.899 1.00 95.31 117 PHE A C 1
ATOM 959 O O . PHE A 1 117 ? -13.244 0.310 1.177 1.00 95.31 117 PHE A O 1
ATOM 966 N N . SER A 1 118 ? -15.030 -0.163 2.456 1.00 94.44 118 SER A N 1
ATOM 967 C CA . SER A 1 118 ? -15.684 1.148 2.312 1.00 94.44 118 SER A CA 1
ATOM 968 C C . SER A 1 118 ? -15.052 2.264 3.153 1.00 94.44 118 SER A C 1
ATOM 970 O O . SER A 1 118 ? -15.188 3.437 2.806 1.00 94.44 118 SER A O 1
ATOM 972 N N . TYR A 1 119 ? -14.338 1.929 4.233 1.00 96.06 119 TYR A N 1
ATOM 973 C CA . TYR A 1 119 ? -13.772 2.903 5.165 1.00 96.06 119 TYR A CA 1
ATOM 974 C C . TYR A 1 119 ? -12.840 3.922 4.484 1.00 96.06 119 TYR A C 1
ATOM 976 O O . TYR A 1 119 ? -11.965 3.564 3.684 1.00 96.06 119 TYR A O 1
ATOM 984 N N . ASN A 1 120 ? -13.001 5.197 4.857 1.00 93.88 120 ASN A N 1
ATOM 985 C CA . ASN A 1 120 ? -12.226 6.330 4.360 1.00 93.88 120 ASN A CA 1
ATOM 986 C C . ASN A 1 120 ? -11.817 7.266 5.513 1.00 93.88 120 ASN A C 1
ATOM 988 O O . ASN A 1 120 ? -12.634 8.021 6.046 1.00 93.88 120 ASN A O 1
ATOM 992 N N . PHE A 1 121 ? -10.522 7.283 5.840 1.00 93.06 121 PHE A N 1
ATOM 993 C CA . PHE A 1 121 ? -9.957 8.118 6.908 1.00 93.06 121 PHE A CA 1
ATOM 994 C C . PHE A 1 121 ? -10.199 9.628 6.726 1.00 93.06 121 PHE A C 1
ATOM 996 O O . PHE A 1 121 ? -10.185 10.382 7.699 1.00 93.06 121 PHE A O 1
ATOM 1003 N N . ARG A 1 122 ? -10.424 10.107 5.494 1.00 91.75 122 ARG A N 1
ATOM 1004 C CA . ARG A 1 122 ? -10.691 11.532 5.233 1.00 91.75 122 ARG A CA 1
ATOM 1005 C C . ARG A 1 122 ? -12.062 11.950 5.754 1.00 91.75 122 ARG A C 1
ATOM 1007 O O . ARG A 1 122 ? -12.182 13.055 6.281 1.00 91.75 122 ARG A O 1
ATOM 1014 N N . GLU A 1 123 ? -13.049 11.059 5.684 1.00 92.88 123 GLU A N 1
ATOM 1015 C CA . GLU A 1 123 ? -14.376 11.303 6.249 1.00 92.88 123 GLU A CA 1
ATOM 1016 C C . GLU A 1 123 ? -14.350 11.224 7.778 1.00 92.88 123 GLU A C 1
ATOM 1018 O O . GLU A 1 123 ? -14.889 12.110 8.434 1.00 92.88 123 GLU A O 1
ATOM 1023 N N . GLU A 1 124 ? -13.621 10.270 8.368 1.00 92.00 124 GLU A N 1
ATOM 1024 C CA . GLU A 1 124 ? -13.375 10.234 9.821 1.00 92.00 124 GLU A CA 1
ATOM 1025 C C . GLU A 1 124 ? -12.773 11.565 10.323 1.00 92.00 124 GLU A C 1
ATOM 1027 O O . GLU A 1 124 ? -13.288 12.184 11.261 1.00 92.00 124 GLU A O 1
ATOM 1032 N N . LEU A 1 125 ? -11.735 12.071 9.644 1.00 90.19 125 LEU A N 1
ATOM 1033 C CA . LEU A 1 125 ? -11.126 13.371 9.945 1.00 90.19 125 LEU A CA 1
ATOM 1034 C C . LEU A 1 125 ? -12.088 14.553 9.730 1.00 90.19 125 LEU A C 1
ATOM 1036 O O . LEU A 1 125 ? -12.059 15.507 10.513 1.00 90.19 125 LEU A O 1
ATOM 1040 N N . ARG A 1 126 ? -12.941 14.516 8.697 1.00 92.00 126 ARG A N 1
ATOM 1041 C CA . ARG A 1 126 ? -13.972 15.538 8.448 1.00 92.00 126 ARG A CA 1
ATOM 1042 C C . ARG A 1 126 ? -14.986 15.577 9.589 1.00 92.00 126 ARG A C 1
ATOM 1044 O O . ARG A 1 126 ? -15.220 16.647 10.149 1.00 92.00 126 ARG A O 1
ATOM 1051 N N . GLN A 1 127 ? -15.537 14.426 9.972 1.00 89.69 127 GLN A N 1
ATOM 1052 C CA . GLN A 1 127 ? -16.542 14.327 11.033 1.00 89.69 127 GLN A CA 1
ATOM 1053 C C . GLN A 1 127 ? -15.990 14.782 12.387 1.00 89.69 127 GLN A C 1
ATOM 1055 O O . GLN A 1 127 ? -16.672 15.483 13.132 1.00 89.69 127 GLN A O 1
ATOM 1060 N N . LYS A 1 128 ? -14.725 14.471 12.690 1.00 88.69 128 LYS A N 1
ATOM 1061 C CA . LYS A 1 128 ? -14.048 14.997 13.884 1.00 88.69 128 LYS A CA 1
ATOM 1062 C C . LYS A 1 128 ? -13.957 16.521 13.888 1.00 88.69 128 LYS A C 1
ATOM 1064 O O . LYS A 1 128 ? -14.310 17.139 14.885 1.00 88.69 128 LYS A O 1
ATOM 1069 N N . ARG A 1 129 ? -13.549 17.138 12.773 1.00 89.19 129 ARG A N 1
ATOM 1070 C CA . ARG A 1 129 ? -13.469 18.608 12.660 1.00 89.19 129 ARG A CA 1
ATOM 1071 C C . ARG A 1 129 ? -14.827 19.281 12.851 1.00 89.19 129 ARG A C 1
ATOM 1073 O O . ARG A 1 129 ? -14.881 20.296 13.534 1.00 89.19 129 ARG A O 1
ATOM 1080 N N . LEU A 1 130 ? -15.899 18.701 12.307 1.00 89.62 130 LEU A N 1
ATOM 1081 C CA . LEU A 1 130 ? -17.268 19.198 12.501 1.00 89.62 130 LEU A CA 1
ATOM 1082 C C . LEU A 1 130 ? -17.707 19.110 13.972 1.00 89.62 130 LEU A C 1
ATOM 1084 O O . LEU A 1 130 ? -18.274 20.065 14.493 1.00 89.62 130 LEU A O 1
ATOM 1088 N N . LYS A 1 131 ? -17.377 18.013 14.670 1.00 86.69 131 LYS A N 1
ATOM 1089 C CA . LYS A 1 131 ? -17.645 17.855 16.113 1.00 86.69 131 LYS A CA 1
ATOM 1090 C C . LYS A 1 131 ? -16.851 18.839 16.982 1.00 86.69 131 LYS A C 1
ATOM 1092 O O . LYS A 1 131 ? -17.372 19.313 17.983 1.00 86.69 131 LYS A O 1
ATOM 1097 N N . THR A 1 132 ? -15.602 19.144 16.621 1.00 85.56 132 THR A N 1
ATOM 1098 C CA . THR A 1 132 ? -14.750 20.086 17.372 1.00 85.56 132 THR A CA 1
ATOM 1099 C C . THR A 1 132 ? -15.045 21.553 17.047 1.00 85.56 132 THR A C 1
ATOM 1101 O O . THR A 1 132 ? -14.776 22.415 17.877 1.00 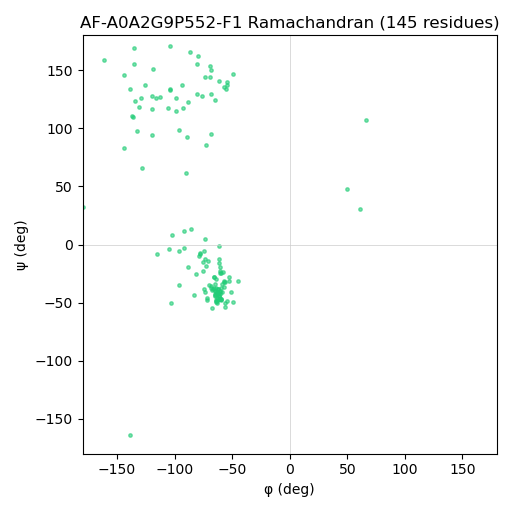85.56 132 THR A O 1
ATOM 1104 N N . ASN A 1 133 ? -15.573 21.861 15.858 1.00 77.69 133 ASN A N 1
ATOM 1105 C CA . ASN A 1 133 ? -15.828 23.236 15.428 1.00 77.69 133 ASN A CA 1
ATOM 1106 C C . ASN A 1 133 ? -17.122 23.326 14.581 1.00 77.69 133 ASN A C 1
ATOM 1108 O O . ASN A 1 133 ? -17.057 23.320 13.346 1.00 77.69 133 ASN A O 1
ATOM 1112 N N . PRO A 1 134 ? -18.307 23.417 15.224 1.00 65.62 134 PRO A N 1
ATOM 1113 C CA . PRO A 1 134 ? -19.605 23.378 14.537 1.00 65.62 134 PRO A CA 1
ATOM 1114 C C . PRO A 1 134 ? -19.824 24.494 13.501 1.00 65.62 134 PRO A C 1
ATOM 1116 O O . PRO A 1 134 ? -20.582 24.314 12.554 1.00 65.62 134 PRO A O 1
ATOM 1119 N N . GLY A 1 135 ? -19.130 25.631 13.634 1.00 65.00 135 GLY A N 1
ATOM 1120 C CA . GLY A 1 135 ? -19.242 26.784 12.727 1.00 65.00 135 GLY A CA 1
ATOM 1121 C C . GLY A 1 135 ? -18.585 26.623 11.346 1.00 65.00 135 GLY A C 1
ATOM 1122 O O . GLY A 1 135 ? -18.543 27.585 10.588 1.00 65.00 135 GLY A O 1
ATOM 1123 N N . LEU A 1 136 ? -18.047 25.444 11.005 1.00 58.97 136 LEU A N 1
ATOM 1124 C CA . LEU A 1 136 ? -17.447 25.162 9.688 1.00 58.97 136 LEU A CA 1
ATOM 1125 C C . LEU A 1 136 ? -18.428 24.565 8.662 1.00 58.97 136 LEU A C 1
ATOM 1127 O O . LEU A 1 136 ? -18.001 24.119 7.593 1.00 58.97 136 LEU A O 1
ATOM 1131 N N . ILE A 1 137 ? -19.732 24.578 8.951 1.00 57.44 137 ILE A N 1
ATOM 1132 C CA . ILE A 1 137 ? -20.773 24.322 7.949 1.00 57.44 137 ILE A CA 1
ATOM 1133 C C . ILE A 1 137 ? -20.774 25.502 6.968 1.00 57.44 137 ILE A C 1
ATOM 1135 O O . ILE A 1 137 ? -21.393 26.532 7.213 1.00 57.44 137 ILE A O 1
ATOM 1139 N N . LYS A 1 138 ? -20.055 25.361 5.851 1.00 51.28 138 LYS A N 1
ATOM 1140 C CA . LYS A 1 138 ? -20.294 26.210 4.682 1.00 51.28 138 LYS A CA 1
ATOM 1141 C C . LYS A 1 138 ? -21.562 25.729 3.991 1.00 51.28 138 LYS A C 1
ATOM 1143 O O . LYS A 1 138 ? -21.670 24.544 3.679 1.00 51.28 138 LYS A O 1
ATOM 1148 N N . GLU A 1 139 ? -22.478 26.661 3.763 1.00 47.56 139 GLU A N 1
ATOM 1149 C CA . GLU A 1 139 ? -23.695 26.446 2.986 1.00 47.56 139 GLU A CA 1
ATOM 1150 C C . GLU A 1 139 ? -23.364 25.882 1.595 1.00 47.56 139 GLU A C 1
ATOM 1152 O O . GLU A 1 139 ? -22.369 26.258 0.966 1.00 47.56 139 GLU A O 1
ATOM 1157 N N . GLY A 1 140 ? -24.185 24.929 1.159 1.00 43.72 140 GLY A N 1
ATOM 1158 C CA . GLY A 1 140 ? -23.962 24.106 -0.033 1.00 43.72 140 GLY A CA 1
ATOM 1159 C C . GLY A 1 140 ? -25.095 23.103 -0.281 1.00 43.72 140 GLY A C 1
ATOM 1160 O O . GLY A 1 140 ? -24.846 21.992 -0.740 1.00 43.72 140 GLY A O 1
ATOM 1161 N N . GLU A 1 141 ? -26.319 23.486 0.083 1.00 41.59 141 GLU A N 1
ATOM 1162 C CA . GLU A 1 141 ? -27.585 22.950 -0.448 1.00 41.59 141 GLU A CA 1
ATOM 1163 C C . GLU A 1 141 ? -27.852 23.623 -1.819 1.00 41.59 141 GLU A C 1
ATOM 1165 O O . GLU A 1 141 ? -27.256 24.664 -2.089 1.00 41.59 141 GLU A O 1
ATOM 1170 N N . VAL A 1 142 ? -28.692 23.187 -2.767 1.00 41.62 142 VAL A N 1
ATOM 1171 C CA . VAL A 1 142 ? -29.582 22.021 -3.016 1.00 41.62 142 VAL A CA 1
ATOM 1172 C C . VAL A 1 142 ? -29.308 21.617 -4.499 1.00 41.62 142 VAL A C 1
ATOM 1174 O O . VAL A 1 142 ? -28.656 22.377 -5.212 1.00 41.62 142 VAL A O 1
ATOM 1177 N N . ILE A 1 143 ? -29.716 20.509 -5.130 1.00 39.91 143 ILE A N 1
ATOM 1178 C CA . ILE A 1 143 ? -30.680 19.407 -4.908 1.00 39.91 143 ILE A CA 1
ATOM 1179 C C . ILE A 1 143 ? -29.981 18.079 -5.369 1.00 39.91 143 ILE A C 1
ATOM 1181 O O . ILE A 1 143 ? -28.759 18.079 -5.472 1.00 39.91 143 ILE A O 1
ATOM 1185 N N . THR A 1 144 ? -30.557 16.893 -5.637 1.00 37.47 144 THR A N 1
ATOM 1186 C CA . THR A 1 144 ? -31.926 16.386 -5.898 1.00 37.47 144 THR A CA 1
ATOM 1187 C C . THR A 1 144 ? -32.159 15.050 -5.188 1.00 37.47 144 THR A C 1
ATOM 1189 O O . THR A 1 144 ? -31.365 14.123 -5.345 1.00 37.47 144 THR A O 1
ATOM 1192 N N . GLY A 1 145 ? -33.300 14.917 -4.513 1.00 37.44 145 GLY A N 1
ATOM 1193 C CA . GLY A 1 145 ? -33.898 13.627 -4.174 1.00 37.44 145 GLY A CA 1
ATOM 1194 C C . GLY A 1 145 ? -35.279 13.498 -4.819 1.00 37.44 145 GLY A C 1
ATOM 1195 O O . GLY A 1 145 ? -35.956 14.509 -4.986 1.00 37.44 145 GLY A O 1
ATOM 1196 N N . THR A 1 146 ? -35.672 12.256 -5.116 1.00 33.34 146 THR A N 1
ATOM 1197 C CA . THR A 1 146 ? -37.060 11.807 -5.349 1.00 33.34 146 THR A CA 1
ATOM 1198 C C . THR A 1 146 ? -37.784 12.361 -6.588 1.00 33.34 146 THR A C 1
ATOM 1200 O O . THR A 1 146 ? -38.292 13.479 -6.569 1.00 33.34 146 THR A O 1
ATOM 1203 N N . VAL A 1 147 ? -37.967 11.511 -7.608 1.00 41.31 147 VAL A N 1
ATOM 1204 C CA . VAL A 1 147 ? -39.165 10.640 -7.706 1.00 41.31 147 VAL A CA 1
ATOM 1205 C C . VAL A 1 147 ? -38.726 9.247 -8.157 1.00 41.31 147 VAL A C 1
ATOM 1207 O O . VAL A 1 147 ? -37.815 9.197 -9.012 1.00 41.31 147 VAL A O 1
#

pLDDT: mean 87.02, std 17.28, range [33.34, 98.38]

Secondary structure (DSSP, 8-state):
-----SEEEEEEE-S--TT-SS-EEEEEE---SS-SS-S-HHHHHHHHHHHHTTTTS-HHHHHGGGS-TTTHHHHHHHHHHHTT--TT--GGG--HHHHHHHHHHHHHHHTT-THHHH--HHHHHHHHHHHH-GGG-----------

Nearest PDB structures (foldseek):
  7pnt-assembly1_c  TM=9.642E-01  e=4.163E-13  Mus musculus
  8csp-assembly1_5  TM=9.750E-01  e=1.501E-12  Homo sapiens
  4gc5-assembly1_A  TM=9.821E-01  e=4.817E-12  Mus musculus
  6aax-assembly1_A  TM=9.887E-01  e=3.599E-12  Homo sapiens
  3go8-assembly1_A  TM=4.388E-01  e=2.616E-01  Geobacillus stearothermophilus

Radius of gyration: 20.6 Å; Cα contacts (8 Å, |Δi|>4): 153; chains: 1; bounding box: 54×44×46 Å

Mean predicted aligned error: 8.65 Å

Sequence (147 aa):
MENSHSVQYQATISEKNSHLQVDVAVVHFTPLIQPKIEQPFKLVEKVVQSVFQYRRKHCHHGLSLLFPEDQRKELTSKTLMLANVEQTLRPTELTIKHFRDLCCAYRELCDKDPELFSYNFREELRQKRLKTNPGLIKEGEVITGTV

Organism: Aquarana catesbeiana (NCBI:txid8400)

Foldseek 3Di:
DAPPPQKDWDDWDPDDPPPDPDIDTDMHGHDHPDDLAPADPLLLVQQLCQQCVCQPAFSLNSNLQLDDPVCSVVLSVQLCVQLVHDRRHGSVRDDSSSSNSSSVSVVVVCVVPVVSSVDGVVVVVVVVCCVVPVVPPDDDDDDDDDD